Protein AF-A0A3B0SNW7-F1 (afdb_monomer_lite)

Organism: NCBI:txid652676

Secondary structure (DSSP, 8-state):
--HHHHHHH--EEESSPPTT---HHHHHHHHHHHHH-TTSPP-THHHHHHHHHHHHHHHHHHHHHTT--SHHHHHHHHTT---B--TTSS--B--SS-HHHH----EEEEEE-HHHHHHTTGGG--TTSTT---SEEEEEEEE--HHHHH----SSS---

InterPro domains:
  IPR028082 Periplasmic binding protein-like I [SSF53822] (7-92)

Radius of gyration: 18.29 Å; chains: 1; bounding box: 42×44×43 Å

Foldseek 3Di:
DCVVVLLPPNKDKDQFDFQPPDFPLNVVQLVVCCVPPVQDADDPVSLVVSLVVQLLVQLCVQLVVVVHPDPVSSVVSQQPAQWRDSRRRGPIAGNHDDCLNGDDQWIWMWRQDPVLCVVQPHRRDTSNDDSRGPSTHTPGGIDHDPVSNPDDCPDPDDDD

Sequence (160 aa):
PAAPLYDKVFFQSAYNVGWGTDTPGNDEMMAALAAAYPDRRASDAFIIGWDQAITMRKVLETAIANGDLTKAGVVAAANTIEDVDFGGAAPNQSYAGTPNDYVQRSLAIMDPDLALYTAAGGAEQTVSQEGATTGSVMLKDFFIGDAAAAYDFTAPCYEL

Structure (mmCIF, N/CA/C/O backbone):
data_AF-A0A3B0SNW7-F1
#
_entry.id   AF-A0A3B0SNW7-F1
#
loop_
_atom_site.group_PDB
_atom_site.id
_atom_site.type_symbol
_atom_site.label_atom_id
_atom_site.label_alt_id
_atom_site.label_comp_id
_atom_site.label_asym_id
_atom_site.label_entity_id
_atom_site.label_seq_id
_atom_site.pdbx_PDB_ins_code
_atom_site.Cartn_x
_atom_site.Cartn_y
_atom_site.Cartn_z
_atom_site.occupancy
_atom_site.B_iso_or_equiv
_atom_site.auth_seq_id
_atom_site.auth_comp_id
_atom_site.auth_asym_id
_atom_site.auth_atom_id
_atom_site.pdbx_PDB_model_num
ATOM 1 N N . PRO A 1 1 ? 26.453 -12.646 -8.557 1.00 76.81 1 PRO A N 1
ATOM 2 C CA . PRO A 1 1 ? 25.317 -11.692 -8.481 1.00 76.81 1 PRO A CA 1
ATOM 3 C C . PRO A 1 1 ? 23.967 -12.424 -8.586 1.00 76.81 1 PRO A C 1
ATOM 5 O O . PRO A 1 1 ? 23.817 -13.254 -9.474 1.00 76.81 1 PRO A O 1
ATOM 8 N N . ALA A 1 2 ? 23.023 -12.146 -7.678 1.00 89.75 2 ALA A N 1
ATOM 9 C CA . ALA A 1 2 ? 21.724 -12.837 -7.613 1.00 89.75 2 ALA A CA 1
ATOM 10 C C . ALA A 1 2 ? 20.636 -12.224 -8.519 1.00 89.75 2 ALA A C 1
ATOM 12 O O . ALA A 1 2 ? 19.669 -12.902 -8.843 1.00 89.75 2 ALA A O 1
ATOM 13 N N . ALA A 1 3 ? 20.805 -10.972 -8.960 1.00 90.31 3 ALA A N 1
ATOM 14 C CA . ALA A 1 3 ? 19.762 -10.234 -9.675 1.00 90.31 3 ALA A CA 1
ATOM 15 C C . ALA A 1 3 ? 19.229 -10.939 -10.946 1.00 90.31 3 ALA A C 1
ATOM 17 O O . ALA A 1 3 ? 18.015 -11.075 -11.044 1.00 90.31 3 ALA A O 1
ATOM 18 N N . PRO A 1 4 ? 20.064 -11.497 -11.856 1.00 94.06 4 PRO A N 1
ATOM 19 C CA . PRO A 1 4 ? 19.551 -12.211 -13.035 1.00 94.06 4 PRO A CA 1
ATOM 20 C C . PRO A 1 4 ? 18.813 -13.520 -12.723 1.00 94.06 4 PRO A C 1
ATOM 22 O O . PRO A 1 4 ? 18.182 -14.089 -13.608 1.00 94.06 4 PRO A O 1
ATOM 25 N N . LEU A 1 5 ? 18.971 -14.059 -11.508 1.00 94.31 5 LEU A N 1
ATOM 26 C CA . LEU A 1 5 ? 18.202 -15.216 -11.061 1.00 94.31 5 LEU A CA 1
ATOM 27 C C . LEU A 1 5 ? 16.832 -14.762 -10.555 1.00 94.31 5 LEU A C 1
ATOM 29 O O . LEU A 1 5 ? 15.835 -15.346 -10.958 1.00 94.31 5 LEU A O 1
ATOM 33 N N . TYR A 1 6 ? 16.777 -13.716 -9.725 1.00 92.25 6 TYR A N 1
ATOM 34 C CA . TYR A 1 6 ? 15.504 -13.186 -9.226 1.00 92.25 6 TYR A CA 1
ATOM 35 C C . TYR A 1 6 ? 14.571 -12.747 -10.358 1.00 92.25 6 TYR A C 1
ATOM 37 O O . TYR A 1 6 ? 13.424 -13.165 -10.349 1.00 92.25 6 TYR A O 1
ATOM 45 N N . ASP A 1 7 ? 15.103 -12.078 -11.379 1.00 93.44 7 ASP A N 1
ATOM 46 C CA . ASP A 1 7 ? 14.404 -11.713 -12.629 1.00 93.44 7 ASP A CA 1
ATOM 47 C C . ASP A 1 7 ? 13.752 -12.897 -13.376 1.00 93.44 7 ASP A C 1
ATOM 49 O O . ASP A 1 7 ? 12.916 -12.714 -14.247 1.00 93.44 7 ASP A O 1
ATOM 53 N N . LYS A 1 8 ? 14.154 -14.142 -13.086 1.00 93.88 8 LYS A N 1
ATOM 54 C CA . LYS A 1 8 ? 13.668 -15.336 -13.800 1.00 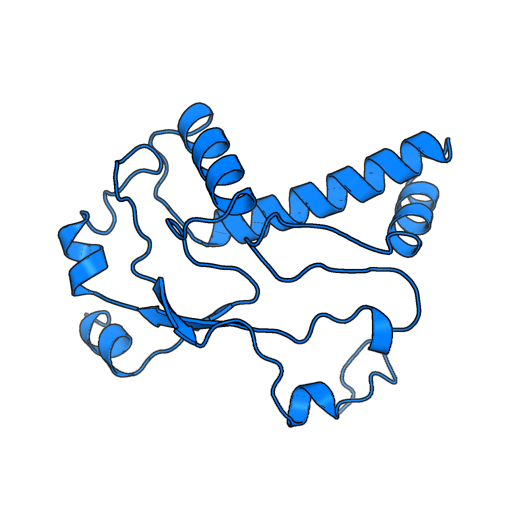93.88 8 LYS A CA 1
ATOM 55 C C . LYS A 1 8 ? 12.814 -16.273 -12.969 1.00 93.88 8 LYS A C 1
ATOM 57 O O . LYS A 1 8 ? 12.086 -17.081 -13.543 1.00 93.88 8 LYS A O 1
ATOM 62 N N . VAL A 1 9 ? 13.008 -16.296 -11.650 1.00 95.44 9 VAL A N 1
ATOM 63 C CA . VAL A 1 9 ? 12.423 -17.342 -10.792 1.00 95.44 9 VAL A CA 1
ATOM 64 C C . VAL A 1 9 ? 11.763 -16.814 -9.526 1.00 95.44 9 VAL A C 1
ATOM 66 O O . VAL A 1 9 ? 11.231 -17.617 -8.760 1.00 95.44 9 VAL A O 1
ATOM 69 N N . PHE A 1 10 ? 11.824 -15.511 -9.260 1.00 95.19 10 PHE A N 1
ATOM 70 C CA . PHE A 1 10 ? 11.239 -14.926 -8.062 1.00 95.19 10 PHE A CA 1
ATOM 71 C C . PHE A 1 10 ? 9.978 -14.144 -8.407 1.00 95.19 10 PHE A C 1
ATOM 73 O O . PHE A 1 10 ? 9.966 -13.361 -9.343 1.00 95.19 10 PHE A O 1
ATOM 80 N N . PHE A 1 11 ? 8.951 -14.321 -7.584 1.00 95.81 11 PHE A N 1
ATOM 81 C CA . PHE A 1 11 ? 7.734 -13.526 -7.623 1.00 95.81 11 PHE A CA 1
ATOM 82 C C . PHE A 1 11 ? 7.484 -12.964 -6.232 1.00 95.81 11 PHE A C 1
ATOM 84 O O . PHE A 1 11 ? 7.684 -13.657 -5.229 1.00 95.81 11 PHE A O 1
ATOM 91 N N . GLN A 1 12 ? 7.019 -11.724 -6.171 1.00 93.88 12 GLN A N 1
ATOM 92 C CA . GLN A 1 12 ? 6.650 -11.074 -4.923 1.00 93.88 12 GLN A CA 1
ATOM 93 C C . GLN A 1 12 ? 5.134 -10.977 -4.831 1.00 93.88 12 GLN A C 1
ATOM 95 O O . GLN A 1 12 ? 4.491 -10.380 -5.686 1.00 93.88 12 GLN A O 1
ATOM 100 N N . SER A 1 13 ? 4.553 -11.515 -3.764 1.00 94.94 13 SER A N 1
ATOM 101 C CA . SER A 1 13 ? 3.189 -11.155 -3.386 1.00 94.94 13 SER A CA 1
ATOM 102 C C . SER A 1 13 ? 3.194 -9.840 -2.608 1.00 94.94 13 SER A C 1
ATOM 104 O O . SER A 1 13 ? 4.020 -9.671 -1.708 1.00 94.94 13 SER A O 1
ATOM 106 N N . ALA A 1 14 ? 2.249 -8.952 -2.895 1.00 95.06 14 ALA A N 1
ATOM 107 C CA . ALA A 1 14 ? 2.045 -7.713 -2.148 1.00 95.06 14 ALA A CA 1
ATOM 108 C C . ALA A 1 14 ? 0.547 -7.439 -1.967 1.00 95.06 14 ALA A C 1
ATOM 110 O O . ALA A 1 14 ? -0.264 -7.849 -2.795 1.00 95.06 14 ALA A O 1
ATOM 111 N N . TYR A 1 15 ? 0.175 -6.750 -0.887 1.00 94.81 15 TYR A N 1
ATOM 112 C CA . TYR A 1 15 ? -1.196 -6.252 -0.710 1.00 94.81 15 TYR A CA 1
ATOM 113 C C . TYR A 1 15 ? -1.378 -4.846 -1.306 1.00 94.81 15 TYR A C 1
ATOM 115 O O . TYR A 1 15 ? -2.486 -4.327 -1.309 1.00 94.81 15 TYR A O 1
ATOM 123 N N . ASN A 1 16 ? -0.302 -4.251 -1.824 1.00 95.75 16 ASN A N 1
ATOM 124 C CA . ASN A 1 16 ? -0.257 -2.929 -2.432 1.00 95.75 16 ASN A CA 1
ATOM 125 C C . ASN A 1 16 ? 0.289 -3.000 -3.868 1.00 95.75 16 ASN A C 1
ATOM 127 O O . ASN A 1 16 ? 0.952 -3.969 -4.248 1.00 95.75 16 ASN A O 1
ATOM 131 N N . VAL A 1 17 ? 0.029 -1.957 -4.654 1.00 95.81 17 VAL A N 1
ATOM 132 C CA . VAL A 1 17 ? 0.609 -1.760 -5.990 1.00 95.81 17 VAL A CA 1
ATOM 133 C C . VAL A 1 17 ? 2.103 -1.419 -5.906 1.00 95.81 17 VAL A C 1
ATOM 135 O O . VAL A 1 17 ? 2.619 -1.100 -4.835 1.00 95.81 17 VAL A O 1
ATOM 138 N N . GLY A 1 18 ? 2.816 -1.483 -7.032 1.00 94.06 18 GLY A N 1
ATOM 139 C CA . GLY A 1 18 ? 4.234 -1.109 -7.102 1.00 94.06 18 GLY A CA 1
ATOM 140 C C . GLY A 1 18 ? 4.443 0.399 -7.261 1.00 94.06 18 GLY A C 1
ATOM 141 O O . GLY A 1 18 ? 3.563 1.114 -7.754 1.00 94.06 18 GLY A O 1
ATOM 142 N N . TRP A 1 19 ? 5.627 0.890 -6.895 1.00 95.00 19 TRP A N 1
ATOM 143 C CA . TRP A 1 19 ? 6.025 2.278 -7.138 1.00 95.00 19 TRP A CA 1
ATOM 144 C C . TRP A 1 19 ? 5.875 2.656 -8.621 1.00 95.00 19 TRP A C 1
ATOM 146 O O . TRP A 1 19 ? 6.312 1.913 -9.501 1.00 95.00 19 TRP A O 1
ATOM 156 N N . GLY A 1 20 ? 5.277 3.818 -8.899 1.00 92.25 20 GLY A N 1
ATOM 157 C CA . GLY A 1 20 ? 5.012 4.288 -10.264 1.00 92.25 20 GLY A CA 1
ATOM 158 C C . GLY A 1 20 ? 3.744 3.718 -10.911 1.00 92.25 20 GLY A C 1
ATOM 159 O O . GLY A 1 20 ? 3.447 4.062 -12.052 1.00 92.25 20 GLY A O 1
ATOM 160 N N . THR A 1 21 ? 2.980 2.872 -10.210 1.00 94.06 21 THR A N 1
ATOM 161 C CA . THR A 1 21 ? 1.635 2.477 -10.660 1.00 94.06 21 THR A CA 1
ATOM 162 C C . THR A 1 21 ? 0.683 3.667 -10.541 1.00 94.06 21 THR A C 1
ATOM 164 O O . THR A 1 21 ? 0.535 4.207 -9.444 1.00 94.06 21 THR A O 1
ATOM 167 N N . ASP A 1 22 ? 0.029 4.031 -11.645 1.00 94.12 22 ASP A N 1
ATOM 168 C CA . ASP A 1 22 ? -0.929 5.142 -11.734 1.00 94.12 22 ASP A CA 1
ATOM 169 C C . ASP A 1 22 ? -2.214 4.817 -10.959 1.00 94.12 22 ASP A C 1
ATOM 171 O O . ASP A 1 22 ? -3.081 4.068 -11.418 1.00 94.12 22 ASP A O 1
ATOM 175 N N . THR A 1 23 ? -2.291 5.340 -9.737 1.00 96.88 23 THR A N 1
ATOM 176 C CA . THR A 1 23 ? -3.483 5.301 -8.887 1.00 96.88 23 THR A CA 1
ATOM 177 C C . THR A 1 23 ? -3.517 6.583 -8.055 1.00 96.88 23 THR A C 1
ATOM 179 O O . THR A 1 23 ? -2.456 7.029 -7.608 1.00 96.88 23 THR A O 1
ATOM 182 N N . PRO A 1 24 ? -4.702 7.147 -7.757 1.00 98.19 24 PRO A N 1
ATOM 183 C CA . PRO A 1 24 ? -4.800 8.364 -6.954 1.00 98.19 24 PRO A CA 1
ATOM 184 C C . PRO A 1 24 ? -4.023 8.315 -5.629 1.00 98.19 24 PRO A C 1
ATOM 186 O O . PRO A 1 24 ? -3.357 9.285 -5.273 1.00 98.19 24 PRO A O 1
ATOM 189 N N . GLY A 1 25 ? -4.078 7.188 -4.909 1.00 97.31 25 GLY A N 1
ATOM 190 C CA . GLY A 1 25 ? -3.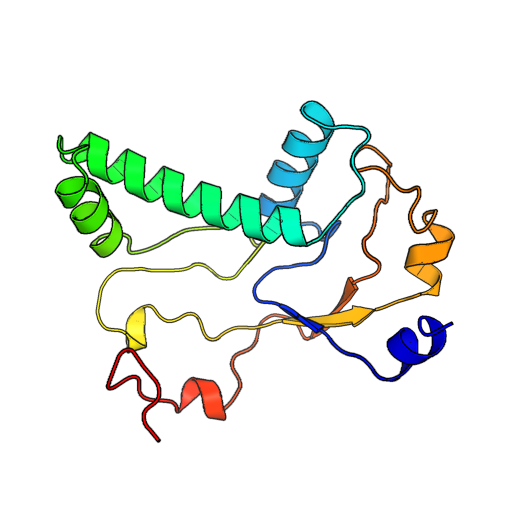387 7.043 -3.625 1.00 97.31 25 GLY A CA 1
ATOM 191 C C . GLY A 1 25 ? -1.865 6.962 -3.755 1.00 97.31 25 GLY A C 1
ATOM 192 O O . GLY A 1 25 ? -1.142 7.592 -2.979 1.00 97.31 25 GLY A O 1
ATOM 193 N N . ASN A 1 26 ? -1.366 6.230 -4.755 1.00 96.44 26 ASN A N 1
ATOM 194 C CA . ASN A 1 26 ? 0.072 6.116 -5.000 1.00 96.44 26 ASN A CA 1
ATOM 195 C C . ASN A 1 26 ? 0.650 7.449 -5.499 1.00 96.44 26 ASN A C 1
ATOM 197 O O . ASN A 1 26 ? 1.730 7.848 -5.070 1.00 96.44 26 ASN A O 1
ATOM 201 N N . ASP A 1 27 ? -0.088 8.177 -6.337 1.00 97.00 27 ASP A N 1
ATOM 202 C CA . ASP A 1 27 ? 0.315 9.491 -6.840 1.00 97.00 27 ASP A CA 1
ATOM 203 C C . ASP A 1 27 ? 0.384 10.537 -5.723 1.00 97.00 27 ASP A C 1
ATOM 205 O O . ASP A 1 27 ? 1.358 11.292 -5.642 1.00 97.00 27 ASP A O 1
ATOM 209 N N . GLU A 1 28 ? -0.606 10.555 -4.821 1.00 97.88 28 GLU A N 1
ATOM 210 C CA . GLU A 1 28 ? -0.591 11.421 -3.636 1.00 97.88 28 GLU A CA 1
ATOM 211 C C . GLU A 1 28 ? 0.646 11.141 -2.770 1.00 97.88 28 GLU A C 1
ATOM 213 O O . GLU A 1 28 ? 1.377 12.069 -2.401 1.00 97.88 28 GLU A O 1
ATOM 218 N N . MET A 1 29 ? 0.922 9.863 -2.493 1.00 97.56 29 MET A N 1
ATOM 219 C CA . MET A 1 29 ? 2.100 9.446 -1.735 1.00 97.56 29 MET A CA 1
ATOM 220 C C . MET A 1 29 ? 3.401 9.870 -2.431 1.00 97.56 29 MET A C 1
ATOM 222 O O . MET A 1 29 ? 4.273 10.469 -1.793 1.00 97.56 29 MET A O 1
ATOM 226 N N . MET A 1 30 ? 3.565 9.564 -3.722 1.00 97.06 30 MET A N 1
ATOM 227 C CA . MET A 1 30 ? 4.786 9.884 -4.469 1.00 97.06 30 MET A CA 1
ATOM 228 C C . MET A 1 30 ? 5.031 11.395 -4.501 1.00 97.06 30 MET A C 1
ATOM 230 O O . MET A 1 30 ? 6.159 11.833 -4.265 1.00 97.06 30 MET A O 1
ATOM 234 N N . ALA A 1 31 ? 3.983 12.202 -4.697 1.00 97.12 31 ALA A N 1
ATOM 235 C CA . ALA A 1 31 ? 4.079 13.658 -4.648 1.00 97.12 31 ALA A CA 1
ATOM 236 C C . ALA A 1 31 ? 4.512 14.163 -3.260 1.00 97.12 31 ALA A C 1
ATOM 238 O O . ALA A 1 31 ? 5.405 15.011 -3.155 1.00 97.12 31 ALA A O 1
ATOM 239 N N . ALA A 1 32 ? 3.934 13.617 -2.184 1.00 97.56 32 ALA A N 1
ATOM 240 C CA . ALA A 1 32 ? 4.309 13.971 -0.817 1.00 97.56 32 ALA A CA 1
ATOM 241 C C . ALA A 1 32 ? 5.770 13.602 -0.499 1.00 97.56 32 ALA A C 1
ATOM 243 O O . ALA A 1 32 ? 6.499 14.394 0.106 1.00 97.56 32 ALA A O 1
ATOM 244 N N . LEU A 1 33 ? 6.229 12.428 -0.942 1.00 97.31 33 LEU A N 1
ATOM 245 C CA . LEU A 1 33 ? 7.606 11.970 -0.747 1.00 97.31 33 LEU A CA 1
ATOM 246 C C . LEU A 1 33 ? 8.611 12.768 -1.573 1.00 97.31 33 LEU A C 1
ATOM 248 O O . LEU A 1 33 ? 9.673 13.104 -1.053 1.00 97.31 33 LEU A O 1
ATOM 252 N N . ALA A 1 34 ? 8.283 13.118 -2.817 1.00 96.88 34 ALA A N 1
ATOM 253 C CA . AL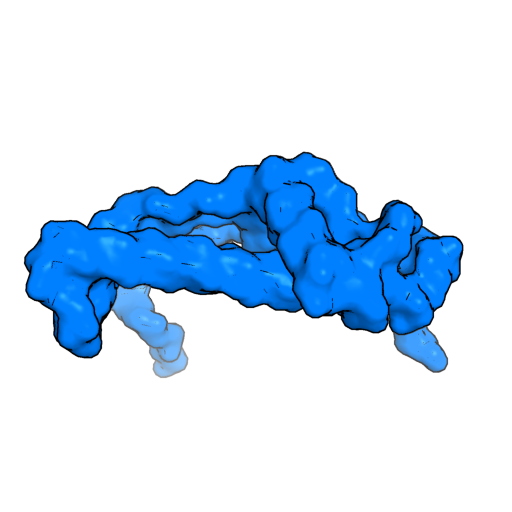A A 1 34 ? 9.127 13.975 -3.641 1.00 96.88 34 ALA A CA 1
ATOM 254 C C . ALA A 1 34 ? 9.294 15.369 -3.015 1.00 96.88 34 ALA A C 1
ATOM 256 O O . ALA A 1 34 ? 10.393 15.920 -3.029 1.00 96.88 34 ALA A O 1
ATOM 257 N N . ALA A 1 35 ? 8.237 15.916 -2.405 1.00 97.88 35 ALA A N 1
ATOM 258 C CA . ALA A 1 35 ? 8.301 17.200 -1.712 1.00 97.88 35 ALA A CA 1
ATOM 259 C C . ALA A 1 35 ? 9.110 17.139 -0.403 1.00 97.88 35 ALA A C 1
ATOM 261 O O . ALA A 1 35 ? 9.873 18.057 -0.104 1.00 97.88 35 ALA A O 1
ATOM 262 N N . ALA A 1 36 ? 8.945 16.077 0.391 1.00 97.50 36 ALA A N 1
ATOM 263 C CA . ALA A 1 36 ? 9.573 15.966 1.709 1.00 97.50 36 ALA A CA 1
ATOM 264 C C . ALA A 1 36 ? 11.008 15.414 1.663 1.00 97.50 36 ALA A C 1
ATOM 266 O O . ALA A 1 36 ? 11.851 15.799 2.475 1.00 97.50 36 ALA A O 1
ATOM 267 N N . TYR A 1 37 ? 11.282 14.491 0.741 1.00 96.44 37 TYR A N 1
ATOM 268 C CA . TYR A 1 37 ? 12.493 13.675 0.722 1.00 96.44 37 TYR A CA 1
ATOM 269 C C . TYR A 1 37 ? 13.007 13.386 -0.703 1.00 96.44 37 TYR A C 1
ATOM 271 O O . TYR A 1 37 ? 13.255 12.220 -1.020 1.00 96.44 37 TYR A O 1
ATOM 279 N N . PRO A 1 38 ? 13.232 14.411 -1.548 1.00 96.75 38 PRO A N 1
ATOM 280 C CA . PRO A 1 38 ? 13.450 14.264 -2.993 1.00 96.75 38 PRO A CA 1
ATOM 281 C C . PRO A 1 38 ? 14.596 13.320 -3.381 1.00 96.75 38 PRO A C 1
ATOM 283 O O . PRO A 1 38 ? 14.513 12.664 -4.417 1.00 96.75 38 PRO A O 1
ATOM 286 N N . ASP A 1 39 ? 15.638 13.234 -2.551 1.00 96.69 39 ASP A N 1
ATOM 287 C CA . ASP A 1 39 ? 16.863 12.473 -2.830 1.00 96.69 39 ASP A CA 1
ATOM 288 C C . ASP A 1 39 ? 16.837 11.042 -2.266 1.00 96.69 39 ASP A C 1
ATOM 290 O O . ASP A 1 39 ? 17.818 10.303 -2.364 1.00 96.69 39 ASP A O 1
ATOM 294 N N . ARG A 1 40 ? 15.742 10.626 -1.614 1.00 96.00 40 ARG A N 1
ATOM 295 C CA . ARG A 1 40 ? 15.615 9.247 -1.123 1.00 96.00 40 ARG A CA 1
ATOM 296 C C . ARG A 1 40 ? 15.457 8.292 -2.290 1.00 96.00 40 ARG A C 1
ATOM 298 O O . ARG A 1 40 ? 14.833 8.623 -3.286 1.00 96.00 40 ARG A O 1
ATOM 305 N N . ARG A 1 41 ? 15.952 7.070 -2.120 1.00 95.75 41 ARG A N 1
ATOM 306 C CA . ARG A 1 41 ? 15.717 5.988 -3.073 1.00 95.75 41 ARG A CA 1
ATOM 307 C C . ARG A 1 41 ? 14.250 5.561 -3.057 1.00 95.75 41 ARG A C 1
ATOM 309 O O . ARG A 1 41 ? 13.710 5.335 -1.977 1.00 95.75 41 ARG A O 1
ATOM 316 N N . ALA A 1 42 ? 13.649 5.395 -4.234 1.00 94.19 42 ALA A N 1
ATOM 317 C CA . ALA A 1 42 ? 12.300 4.847 -4.376 1.00 94.19 42 ALA A CA 1
ATOM 318 C C . ALA A 1 42 ? 12.188 3.437 -3.765 1.00 94.19 42 ALA A C 1
ATOM 320 O O . ALA A 1 42 ? 13.120 2.627 -3.839 1.00 94.19 42 ALA A O 1
ATOM 321 N N . SER A 1 43 ? 11.052 3.144 -3.131 1.00 94.06 43 SER A N 1
ATOM 322 C CA . SER A 1 43 ? 10.809 1.863 -2.465 1.00 94.06 43 SER A CA 1
ATOM 323 C C . SER A 1 43 ? 9.318 1.596 -2.297 1.00 94.06 43 SER A C 1
ATOM 325 O O . SER A 1 43 ? 8.596 2.457 -1.801 1.00 94.06 43 SER A O 1
ATOM 327 N N . ASP A 1 44 ? 8.887 0.367 -2.588 1.00 94.69 44 ASP A N 1
ATOM 328 C CA . ASP A 1 44 ? 7.508 -0.080 -2.346 1.00 94.69 44 ASP A CA 1
ATOM 329 C C . ASP A 1 44 ? 7.162 -0.072 -0.840 1.00 94.69 44 ASP A C 1
ATOM 331 O O . ASP A 1 44 ? 5.997 -0.009 -0.461 1.00 94.69 44 ASP A O 1
ATOM 335 N N . ALA A 1 45 ? 8.164 -0.063 0.051 1.00 94.88 45 ALA A N 1
ATOM 336 C CA . ALA A 1 45 ? 7.947 0.046 1.495 1.00 94.88 45 ALA A CA 1
ATOM 337 C C . ALA A 1 45 ? 7.364 1.406 1.918 1.00 94.88 45 ALA A C 1
ATOM 339 O O . ALA A 1 45 ? 6.742 1.500 2.978 1.00 94.88 45 ALA A O 1
ATOM 340 N N . PHE A 1 46 ? 7.544 2.455 1.109 1.00 96.44 46 PHE A N 1
ATOM 341 C CA . PHE A 1 46 ? 6.880 3.729 1.366 1.00 96.44 46 PHE A CA 1
ATOM 342 C C . PHE A 1 46 ? 5.367 3.638 1.185 1.00 96.44 46 PHE A C 1
ATOM 344 O O . PHE A 1 46 ? 4.650 4.266 1.956 1.00 96.44 46 PHE A O 1
ATOM 351 N N . ILE A 1 47 ? 4.899 2.811 0.246 1.00 96.12 47 ILE A N 1
ATOM 352 C CA . ILE A 1 47 ? 3.471 2.587 -0.013 1.00 96.12 47 ILE A CA 1
ATOM 353 C C . ILE A 1 47 ? 2.841 1.935 1.220 1.00 96.12 47 ILE A C 1
ATOM 355 O O . ILE A 1 47 ? 1.897 2.465 1.793 1.00 96.12 47 ILE A O 1
ATOM 359 N N . ILE A 1 48 ? 3.481 0.880 1.738 1.00 95.69 48 ILE A N 1
ATOM 360 C CA . ILE A 1 48 ? 3.077 0.210 2.984 1.00 95.69 48 ILE A CA 1
ATOM 361 C C . ILE A 1 48 ? 2.988 1.206 4.151 1.00 95.69 48 ILE A C 1
ATOM 363 O O . ILE A 1 48 ? 2.004 1.225 4.890 1.00 95.69 48 ILE A O 1
ATOM 367 N N . GLY A 1 49 ? 4.021 2.036 4.334 1.00 97.25 49 GLY A N 1
ATOM 368 C CA . GLY A 1 49 ? 4.047 3.030 5.408 1.00 97.25 49 GLY A CA 1
ATOM 369 C C . GLY A 1 49 ? 2.981 4.118 5.250 1.00 97.25 49 GLY A C 1
ATOM 370 O O . GLY A 1 49 ? 2.415 4.569 6.247 1.00 97.25 49 GLY A O 1
ATOM 371 N N . TRP A 1 50 ? 2.689 4.524 4.015 1.00 97.88 50 TRP A N 1
ATOM 372 C CA . TRP A 1 50 ? 1.658 5.507 3.697 1.00 97.88 50 TRP A CA 1
ATOM 373 C C . TRP A 1 50 ? 0.254 4.967 3.967 1.00 97.88 50 TRP A C 1
ATOM 375 O O . TRP A 1 50 ? -0.514 5.618 4.672 1.00 97.88 50 TRP A O 1
ATOM 385 N N . ASP A 1 51 ? -0.043 3.743 3.528 1.00 97.31 51 ASP A N 1
ATOM 386 C CA . ASP A 1 51 ? -1.315 3.068 3.802 1.00 97.31 51 ASP A CA 1
ATOM 387 C C . ASP A 1 51 ? -1.551 2.934 5.314 1.00 97.31 51 ASP A C 1
ATOM 389 O O . ASP A 1 51 ? -2.615 3.274 5.833 1.00 97.31 51 ASP A O 1
ATOM 393 N N . GLN A 1 52 ? -0.521 2.533 6.069 1.00 97.00 52 GLN A N 1
ATOM 394 C CA . GLN A 1 52 ? -0.590 2.471 7.533 1.00 97.00 52 GLN A CA 1
ATOM 395 C C . GLN A 1 52 ? -0.852 3.847 8.165 1.00 97.00 52 GLN A C 1
ATOM 397 O O . GLN A 1 52 ? -1.593 3.947 9.150 1.00 97.00 52 GLN A O 1
ATOM 402 N N . ALA A 1 53 ? -0.275 4.914 7.607 1.00 98.06 53 ALA A N 1
ATOM 403 C CA . ALA A 1 53 ? -0.514 6.278 8.066 1.00 98.06 53 ALA A CA 1
ATOM 404 C C . ALA A 1 53 ? -1.940 6.757 7.747 1.00 98.06 53 ALA A C 1
ATOM 406 O O . ALA A 1 53 ? -2.552 7.401 8.600 1.00 98.06 53 ALA A O 1
ATOM 407 N N . ILE A 1 54 ? -2.498 6.405 6.581 1.00 98.12 54 ILE A N 1
ATOM 408 C CA . ILE A 1 54 ? -3.902 6.672 6.223 1.00 98.12 54 ILE A CA 1
ATOM 409 C C . ILE A 1 54 ? -4.837 5.991 7.226 1.00 98.12 54 ILE A C 1
ATOM 411 O O . ILE A 1 54 ? -5.711 6.654 7.795 1.00 98.12 54 ILE A O 1
ATOM 415 N N . THR A 1 55 ? -4.619 4.702 7.504 1.00 97.81 55 THR A N 1
ATOM 416 C CA . THR A 1 55 ? -5.400 3.958 8.501 1.00 97.81 55 THR A CA 1
ATOM 417 C C . THR A 1 55 ? -5.322 4.633 9.867 1.00 97.81 55 THR A C 1
ATOM 419 O O . THR A 1 55 ? -6.348 4.928 10.479 1.00 97.81 55 THR A O 1
ATOM 422 N N . MET A 1 56 ? -4.114 4.939 10.352 1.00 98.19 56 MET A N 1
ATOM 423 C CA . MET A 1 56 ? -3.950 5.556 11.669 1.00 98.19 56 MET A CA 1
ATOM 424 C C . MET A 1 56 ? -4.572 6.957 11.737 1.00 98.19 56 MET A C 1
ATOM 426 O O . MET A 1 56 ? -5.177 7.304 12.751 1.00 98.19 56 MET A O 1
ATOM 430 N N . ARG A 1 57 ? -4.490 7.750 10.659 1.00 98.00 57 ARG A N 1
ATOM 431 C CA . ARG A 1 57 ? -5.174 9.047 10.559 1.00 98.00 57 ARG A CA 1
ATOM 432 C C . ARG A 1 57 ? -6.678 8.876 10.764 1.00 98.00 57 ARG A C 1
ATOM 434 O O . ARG A 1 57 ? -7.235 9.547 11.627 1.00 98.00 57 ARG A O 1
ATOM 441 N N . LYS A 1 58 ? -7.306 7.928 10.062 1.00 98.38 58 LYS A N 1
ATOM 442 C CA . LYS A 1 58 ? -8.741 7.628 10.192 1.00 98.38 58 LYS A CA 1
ATOM 443 C C . LYS A 1 58 ? -9.122 7.229 11.623 1.00 98.38 58 LYS A C 1
ATOM 445 O O . LYS A 1 58 ? -10.125 7.708 12.158 1.00 98.38 58 LYS A O 1
ATOM 450 N N . VAL A 1 59 ? -8.309 6.386 12.265 1.00 98.50 59 VAL A N 1
ATOM 451 C CA . VAL A 1 59 ? -8.511 5.975 13.666 1.00 98.50 59 VAL A CA 1
ATOM 452 C C . VAL A 1 59 ? -8.451 7.181 14.605 1.00 98.50 59 VAL A C 1
ATOM 454 O O . VAL A 1 59 ? -9.330 7.349 15.450 1.00 98.50 59 VAL A O 1
ATOM 457 N N . LEU A 1 60 ? -7.442 8.040 14.456 1.00 98.62 60 LEU A N 1
ATOM 458 C CA . LEU A 1 60 ? -7.261 9.216 15.308 1.00 98.62 60 LEU A CA 1
ATOM 459 C C . LEU A 1 60 ? -8.356 10.265 15.088 1.00 98.62 60 LEU A C 1
ATOM 461 O O . LEU A 1 60 ? -8.857 10.822 16.061 1.00 98.62 60 LEU A O 1
ATOM 465 N N . GLU A 1 61 ? -8.774 10.502 13.844 1.00 98.44 61 GLU A N 1
ATOM 466 C CA . GLU A 1 61 ? -9.914 11.368 13.516 1.00 98.44 61 GLU A CA 1
ATOM 467 C C . GLU A 1 61 ? -11.203 10.864 14.174 1.00 98.44 61 GLU A C 1
ATOM 469 O O . GLU A 1 61 ? -11.953 11.645 14.760 1.00 98.44 61 GLU A O 1
ATOM 474 N N . THR A 1 62 ? -11.421 9.548 14.158 1.00 98.44 62 THR A N 1
ATOM 475 C CA . THR A 1 62 ? -12.575 8.912 14.807 1.00 98.44 62 THR A CA 1
ATOM 476 C C . THR A 1 62 ? -12.502 9.040 16.331 1.00 98.44 62 THR A C 1
ATOM 478 O O . THR A 1 62 ? -13.486 9.404 16.970 1.00 98.44 62 THR A O 1
ATOM 481 N N . ALA A 1 63 ? -11.331 8.825 16.935 1.00 98.56 63 ALA A N 1
ATOM 482 C CA . ALA A 1 63 ? -11.121 9.011 18.372 1.00 98.56 63 ALA A CA 1
ATOM 483 C C . ALA A 1 63 ? -11.357 10.470 18.813 1.00 98.56 63 ALA A C 1
ATOM 485 O O . ALA A 1 63 ? -11.979 10.717 19.849 1.00 98.56 63 ALA A O 1
ATOM 486 N N . ILE A 1 64 ? -10.918 11.440 18.000 1.00 98.56 64 ILE A N 1
ATOM 487 C CA . ILE A 1 64 ? -11.185 12.871 18.204 1.00 98.56 64 ILE A CA 1
ATOM 488 C C . ILE A 1 64 ? -12.687 13.154 18.133 1.00 98.56 64 ILE A C 1
ATOM 490 O O . ILE A 1 64 ? -13.212 13.829 19.018 1.00 98.56 64 ILE A O 1
ATOM 494 N N . ALA A 1 65 ? -13.384 12.626 17.123 1.00 98.38 65 ALA A N 1
ATOM 495 C CA . ALA A 1 65 ? -14.829 12.797 16.970 1.00 98.38 65 ALA A CA 1
ATOM 496 C C . ALA A 1 65 ? -15.619 12.185 18.141 1.00 98.38 65 ALA A C 1
ATOM 498 O O . ALA A 1 65 ? -16.606 12.765 18.591 1.00 98.38 65 ALA A O 1
ATOM 499 N N . ASN A 1 66 ? -15.140 11.063 18.683 1.00 98.06 66 ASN A N 1
ATOM 500 C CA . ASN A 1 66 ? -15.694 10.418 19.875 1.00 98.06 66 ASN A CA 1
ATOM 501 C C . ASN A 1 66 ? -15.358 11.160 21.182 1.00 98.06 66 ASN A C 1
ATOM 503 O O . ASN A 1 66 ? -15.916 10.839 22.230 1.00 98.06 66 ASN A O 1
ATOM 507 N N . GLY A 1 67 ? -14.450 12.141 21.144 1.00 98.56 67 GLY A N 1
ATOM 508 C CA . GLY A 1 67 ? -14.010 12.891 22.319 1.00 98.56 67 GLY A CA 1
ATOM 509 C C . GLY A 1 67 ? -13.084 12.113 23.261 1.00 98.56 67 GLY A C 1
ATOM 510 O O . GLY A 1 67 ? -12.930 12.518 24.413 1.00 98.56 67 GLY A O 1
ATOM 511 N N . ASP A 1 68 ? -12.459 11.024 22.801 1.00 98.44 68 ASP A N 1
ATOM 512 C CA . ASP A 1 68 ? -11.589 10.171 23.619 1.00 98.44 68 ASP A CA 1
ATOM 513 C C . ASP A 1 68 ? -10.286 9.810 22.885 1.00 98.44 68 ASP A C 1
ATOM 515 O O . ASP A 1 68 ? -10.167 8.785 22.218 1.00 98.44 68 ASP A O 1
ATOM 519 N N . LEU A 1 69 ? -9.270 10.660 23.053 1.00 97.94 69 LEU A N 1
ATOM 520 C CA . LEU A 1 69 ? -7.901 10.436 22.568 1.00 97.94 69 LEU A CA 1
ATOM 521 C C . LEU A 1 69 ? -7.025 9.643 23.559 1.00 97.94 69 LEU A C 1
ATOM 523 O O . LEU A 1 69 ? -5.797 9.621 23.436 1.00 97.94 69 LEU A O 1
ATOM 527 N N . THR A 1 70 ? -7.613 9.001 24.574 1.00 98.62 70 THR A N 1
ATOM 528 C CA . THR A 1 70 ? -6.849 8.080 25.422 1.00 98.62 70 THR A CA 1
ATOM 529 C C . THR A 1 70 ? -6.468 6.824 24.636 1.00 98.62 70 THR A C 1
ATOM 531 O O . THR A 1 70 ? -7.039 6.514 23.594 1.00 98.62 70 THR A O 1
ATOM 534 N N . LYS A 1 71 ? -5.519 6.032 25.152 1.00 98.25 71 LYS A N 1
ATOM 535 C CA . LYS A 1 71 ? -5.160 4.743 24.532 1.00 98.25 71 LYS A CA 1
ATOM 536 C C . LYS A 1 71 ? -6.374 3.821 24.362 1.00 98.25 71 LYS A C 1
ATOM 538 O O . LYS A 1 71 ? -6.468 3.131 23.356 1.00 98.25 71 LYS A O 1
ATOM 543 N N . ALA A 1 72 ? -7.283 3.813 25.340 1.00 98.50 72 ALA A N 1
ATOM 544 C CA . ALA A 1 72 ? -8.504 3.017 25.276 1.00 98.50 72 ALA A CA 1
ATOM 545 C C . ALA A 1 72 ? -9.468 3.562 24.213 1.00 98.50 72 ALA A C 1
ATOM 547 O O . ALA A 1 72 ? -9.987 2.778 23.424 1.00 98.50 72 ALA A O 1
ATOM 548 N N . GLY A 1 73 ? -9.632 4.886 24.141 1.00 98.56 73 GLY A N 1
ATOM 549 C CA . GLY A 1 73 ? -10.449 5.546 23.124 1.00 98.56 73 GLY A CA 1
ATOM 550 C C . GLY A 1 73 ? -9.960 5.309 21.697 1.00 98.56 73 GLY A C 1
ATOM 551 O O . GLY A 1 73 ? -10.756 4.987 20.822 1.00 98.56 73 GLY A O 1
ATOM 552 N N . VAL A 1 74 ? -8.643 5.351 21.470 1.00 98.50 74 VAL A N 1
ATOM 553 C CA . VAL A 1 74 ? -8.031 5.030 20.168 1.00 98.50 74 VAL A CA 1
ATOM 554 C C . VAL A 1 74 ? -8.291 3.575 19.767 1.00 98.50 74 VAL A C 1
ATOM 556 O O . VAL A 1 74 ? -8.654 3.314 18.624 1.00 98.50 74 VAL A O 1
ATOM 559 N N . VAL A 1 75 ? -8.162 2.621 20.697 1.00 97.50 75 VAL A N 1
ATOM 560 C CA . VAL A 1 75 ? -8.487 1.207 20.427 1.00 97.50 75 VAL A CA 1
ATOM 561 C C . VAL A 1 75 ? -9.980 1.030 20.145 1.00 97.50 75 VAL A C 1
ATOM 563 O O . VAL A 1 75 ? -10.347 0.313 19.218 1.00 97.50 75 VAL A O 1
ATOM 566 N N . ALA A 1 76 ? -10.845 1.696 20.911 1.00 97.56 76 ALA A N 1
ATOM 567 C CA . ALA A 1 76 ? -12.283 1.660 20.678 1.00 97.56 76 ALA A CA 1
ATOM 568 C C . ALA A 1 76 ? -12.640 2.221 19.292 1.00 97.56 76 ALA A C 1
ATOM 570 O O . ALA A 1 76 ? -13.397 1.588 18.567 1.00 97.56 76 ALA A O 1
ATOM 571 N N . ALA A 1 77 ? -12.042 3.348 18.897 1.00 98.25 77 ALA A N 1
ATOM 572 C CA . ALA A 1 77 ? -12.222 3.951 17.580 1.00 98.25 77 ALA A CA 1
ATOM 573 C C . ALA A 1 77 ? -11.724 3.041 16.446 1.00 98.25 77 ALA A C 1
ATOM 575 O O . ALA A 1 77 ? -12.410 2.897 15.435 1.00 98.25 77 ALA A O 1
ATOM 576 N N . ALA A 1 78 ? -10.578 2.374 16.622 1.00 96.94 78 ALA A N 1
ATOM 577 C CA . ALA A 1 78 ? -10.044 1.442 15.629 1.00 96.94 78 ALA A CA 1
ATOM 578 C C . ALA A 1 78 ? -11.032 0.312 15.302 1.00 96.94 78 ALA A C 1
ATOM 580 O O . ALA A 1 78 ? -11.265 0.025 14.134 1.00 96.94 78 ALA A O 1
ATOM 581 N N . ASN A 1 79 ? -11.694 -0.246 16.319 1.00 95.56 79 ASN A N 1
ATOM 582 C CA . ASN A 1 79 ? -12.677 -1.324 16.152 1.00 95.56 79 ASN A CA 1
ATOM 583 C C . ASN A 1 79 ? -14.009 -0.875 15.515 1.00 95.56 79 ASN A C 1
ATOM 585 O O . ASN A 1 79 ? -14.922 -1.685 15.369 1.00 95.56 79 ASN A O 1
ATOM 589 N N . THR A 1 80 ? -14.150 0.411 15.175 1.00 96.25 80 THR A N 1
ATOM 590 C CA . THR A 1 80 ? -15.334 0.963 14.488 1.00 96.25 80 THR A CA 1
ATOM 591 C C . THR A 1 80 ? -15.071 1.355 13.038 1.00 96.25 80 THR A C 1
ATOM 593 O O . THR A 1 80 ? -15.981 1.823 12.360 1.00 96.25 80 THR A O 1
ATOM 596 N N . ILE A 1 81 ? -13.838 1.199 12.548 1.00 97.38 81 ILE A N 1
ATOM 597 C CA . ILE A 1 81 ? -13.498 1.586 11.180 1.00 97.38 81 ILE A CA 1
ATOM 598 C C . ILE A 1 81 ? -14.051 0.546 10.209 1.00 97.38 81 ILE A C 1
ATOM 600 O O . ILE A 1 81 ? -13.541 -0.565 10.130 1.00 97.38 81 ILE A O 1
ATOM 604 N N . GLU A 1 82 ? -15.087 0.914 9.461 1.00 95.62 82 GLU A N 1
ATOM 605 C CA . GLU A 1 82 ? -15.716 0.019 8.484 1.00 95.62 82 GLU A CA 1
ATOM 606 C C . GLU A 1 82 ? -15.011 0.027 7.124 1.00 95.62 82 GLU A C 1
ATOM 608 O O . GLU A 1 82 ? -15.032 -0.989 6.435 1.00 95.62 82 GLU A O 1
ATOM 613 N N . ASP A 1 83 ? -14.372 1.142 6.761 1.00 95.75 83 ASP A N 1
ATOM 614 C CA . ASP A 1 83 ? -13.698 1.324 5.476 1.00 95.75 83 ASP A CA 1
ATOM 615 C C . ASP A 1 83 ? -12.507 2.288 5.596 1.00 95.75 83 ASP A C 1
ATOM 617 O O . ASP A 1 83 ? -12.589 3.374 6.194 1.00 95.75 83 ASP A O 1
ATOM 621 N N . VAL A 1 84 ? -11.397 1.866 4.999 1.00 97.62 84 VAL A N 1
ATOM 622 C CA . VAL A 1 84 ? -10.209 2.658 4.708 1.00 97.62 84 VAL A CA 1
ATOM 623 C C . VAL A 1 84 ? -9.942 2.541 3.213 1.00 97.62 84 VAL A C 1
ATOM 625 O O . VAL A 1 84 ? -9.568 1.473 2.729 1.00 97.62 84 VAL A O 1
ATOM 628 N N . ASP A 1 85 ? -10.139 3.649 2.506 1.00 97.19 85 ASP A N 1
ATOM 629 C CA . ASP A 1 85 ? -9.848 3.793 1.083 1.00 97.19 85 ASP A CA 1
ATOM 630 C C . ASP A 1 85 ? -8.391 4.235 0.881 1.00 97.19 85 ASP A C 1
ATOM 632 O O . ASP A 1 85 ? -7.951 5.248 1.435 1.00 97.19 85 ASP A O 1
ATOM 636 N N . PHE A 1 86 ? -7.652 3.469 0.077 1.00 98.00 86 PHE A N 1
ATOM 637 C CA . PHE A 1 86 ? -6.256 3.738 -0.282 1.00 98.00 86 PHE A CA 1
ATOM 638 C C . PHE A 1 86 ? -6.113 4.335 -1.688 1.00 98.00 86 PHE A C 1
ATOM 640 O O . PHE A 1 86 ? -5.021 4.345 -2.249 1.00 98.00 86 PHE A O 1
ATOM 647 N N . GLY A 1 87 ? -7.206 4.787 -2.309 1.00 97.44 87 GLY A N 1
ATOM 648 C CA . GLY A 1 87 ? -7.189 5.404 -3.633 1.00 97.44 87 GLY A CA 1
ATOM 649 C C . GLY A 1 87 ? -6.652 4.468 -4.715 1.00 97.44 87 GLY A C 1
ATOM 650 O O . GLY A 1 87 ? -5.944 4.920 -5.610 1.00 97.44 87 GLY A O 1
ATOM 651 N N . GLY A 1 88 ? -6.925 3.165 -4.595 1.00 96.38 88 GLY A N 1
ATOM 652 C CA . GLY A 1 88 ? -6.433 2.126 -5.505 1.00 96.38 88 GLY A CA 1
ATOM 653 C C . GLY A 1 88 ? -4.997 1.648 -5.251 1.00 96.38 88 GLY A C 1
ATOM 654 O O . GLY A 1 88 ? -4.574 0.698 -5.904 1.00 96.38 88 GLY A O 1
ATOM 655 N N . ALA A 1 89 ? -4.261 2.233 -4.298 1.00 96.94 89 ALA A N 1
ATOM 656 C CA . ALA A 1 89 ? -2.901 1.790 -3.969 1.00 96.94 89 ALA A CA 1
ATOM 657 C C . ALA A 1 89 ? -2.868 0.415 -3.271 1.00 96.94 89 ALA A C 1
ATOM 659 O O . ALA A 1 89 ? -1.877 -0.310 -3.363 1.00 96.94 89 ALA A O 1
ATOM 660 N N . ALA A 1 90 ? -3.966 0.035 -2.620 1.00 97.25 90 ALA A N 1
ATOM 661 C CA . ALA A 1 90 ? -4.204 -1.266 -2.007 1.00 97.25 90 ALA A CA 1
ATOM 662 C C . ALA A 1 90 ? -5.721 -1.541 -1.956 1.00 97.25 90 ALA A C 1
ATOM 664 O O . ALA A 1 90 ? -6.513 -0.599 -2.063 1.00 97.25 90 ALA A O 1
ATOM 665 N N . PRO A 1 91 ? -6.169 -2.798 -1.769 1.00 96.69 91 PRO A N 1
ATOM 666 C CA . PRO A 1 91 ? -7.576 -3.089 -1.521 1.00 96.69 91 PRO A CA 1
ATOM 667 C C . PRO A 1 91 ? -8.049 -2.423 -0.228 1.00 96.69 91 PRO A C 1
ATOM 669 O O . PRO A 1 91 ? -7.332 -2.463 0.777 1.00 96.69 91 PRO A O 1
ATOM 672 N N . ASN A 1 92 ? -9.263 -1.867 -0.243 1.00 96.31 92 ASN A N 1
ATOM 673 C CA . ASN A 1 92 ? -9.866 -1.252 0.938 1.00 96.31 92 ASN A CA 1
ATOM 674 C C . ASN A 1 92 ? -9.901 -2.225 2.118 1.00 96.31 92 ASN A C 1
ATOM 676 O O . ASN A 1 92 ? -10.084 -3.436 1.952 1.00 96.31 92 ASN A O 1
ATOM 680 N N . GLN A 1 93 ? -9.731 -1.676 3.316 1.00 95.50 93 GLN A N 1
ATOM 681 C CA . GLN A 1 93 ? -9.679 -2.452 4.551 1.00 95.50 93 GLN A CA 1
ATOM 682 C C . GLN A 1 93 ? -10.734 -1.996 5.548 1.00 95.50 93 GLN A C 1
ATOM 684 O O . GLN A 1 93 ? -11.108 -0.829 5.598 1.00 95.50 93 GLN A O 1
ATOM 689 N N . SER A 1 94 ? -11.169 -2.940 6.373 1.00 94.88 94 SER A N 1
ATOM 690 C CA . SER A 1 94 ? -12.046 -2.720 7.515 1.00 94.88 94 SER A CA 1
ATOM 691 C C . SER A 1 94 ? -11.333 -3.184 8.781 1.00 94.88 94 SER A C 1
ATOM 693 O O . SER A 1 94 ? -10.377 -3.955 8.713 1.00 94.88 94 SER A O 1
ATOM 695 N N . TYR A 1 95 ? -11.806 -2.734 9.935 1.00 93.81 95 TYR A N 1
ATOM 696 C CA . TYR A 1 95 ? -11.396 -3.196 11.264 1.00 93.81 95 TYR A CA 1
ATOM 697 C C . TYR A 1 95 ? -12.608 -3.396 12.191 1.00 93.81 95 TYR A C 1
ATOM 699 O O . TYR A 1 95 ? -12.451 -3.573 13.399 1.00 93.81 95 TYR A O 1
ATOM 707 N N . ALA A 1 96 ? -13.819 -3.368 11.629 1.00 93.06 96 ALA A N 1
ATOM 708 C CA . ALA A 1 96 ? -15.073 -3.611 12.326 1.00 93.06 9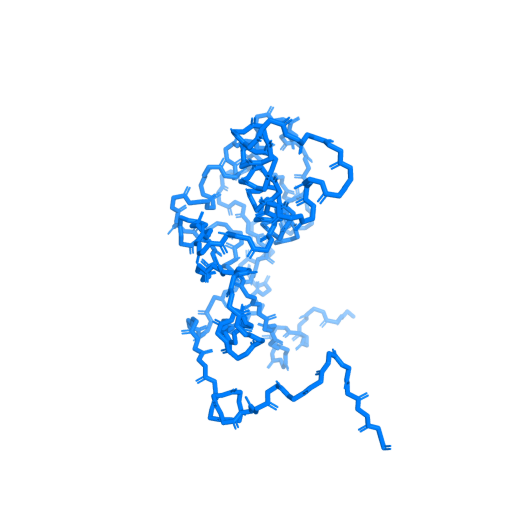6 ALA A CA 1
ATOM 709 C C . ALA A 1 96 ? -15.642 -4.994 11.962 1.00 93.06 96 ALA A C 1
ATOM 711 O O . ALA A 1 96 ? -15.391 -5.526 10.883 1.00 93.06 96 ALA A O 1
ATOM 712 N N . GLY A 1 97 ? -16.436 -5.577 12.864 1.00 91.38 97 GLY A N 1
ATOM 713 C CA . GLY A 1 97 ? -17.073 -6.882 12.654 1.00 91.38 97 GLY A CA 1
ATOM 714 C C . GLY A 1 97 ? -16.262 -8.061 13.199 1.00 91.38 97 GLY A C 1
ATOM 715 O O . GLY A 1 97 ? -15.584 -7.954 14.223 1.00 91.38 97 GLY A O 1
ATOM 716 N N . THR A 1 98 ? -16.387 -9.220 12.555 1.00 91.38 98 THR A N 1
ATOM 717 C CA . THR A 1 98 ? -15.682 -10.457 12.921 1.00 91.38 98 THR A CA 1
ATOM 718 C C . THR A 1 98 ? -14.368 -10.598 12.145 1.00 91.38 98 THR A C 1
ATOM 720 O O . THR A 1 98 ? -14.226 -10.000 11.079 1.00 91.38 98 THR A O 1
ATOM 723 N N . PRO A 1 99 ? -13.408 -11.427 12.604 1.00 91.19 99 PRO A N 1
ATOM 724 C CA . PRO A 1 99 ? -12.172 -11.683 11.859 1.00 91.19 99 PRO A CA 1
ATOM 725 C C . PRO A 1 99 ? -12.388 -12.067 10.392 1.00 91.19 99 PRO A C 1
ATOM 727 O O . PRO A 1 99 ? -11.637 -11.638 9.521 1.00 91.19 99 PRO A O 1
ATOM 730 N N . ASN A 1 100 ? -13.441 -12.828 10.089 1.00 92.25 100 ASN A N 1
ATOM 731 C CA . ASN A 1 100 ? -13.742 -13.200 8.711 1.00 92.25 100 ASN A CA 1
ATOM 732 C C . ASN A 1 100 ? -14.226 -12.026 7.847 1.00 92.25 100 ASN A C 1
ATOM 734 O O . ASN A 1 100 ? -14.062 -12.108 6.628 1.00 92.25 100 ASN A O 1
ATOM 738 N N . ASP A 1 101 ? -14.771 -10.971 8.459 1.00 90.50 101 ASP A N 1
ATOM 739 C CA . ASP A 1 101 ? -15.265 -9.773 7.775 1.00 90.50 101 ASP A CA 1
ATOM 740 C C . ASP A 1 101 ? -14.126 -8.804 7.439 1.00 90.50 101 ASP A C 1
ATOM 742 O O . ASP A 1 101 ? -14.083 -8.263 6.336 1.00 90.50 101 ASP A O 1
ATOM 746 N N . TYR A 1 102 ? -13.192 -8.595 8.375 1.00 91.81 102 TYR A N 1
ATOM 747 C CA . TYR A 1 102 ? -12.178 -7.545 8.248 1.00 91.81 102 TYR A CA 1
ATOM 748 C C . TYR A 1 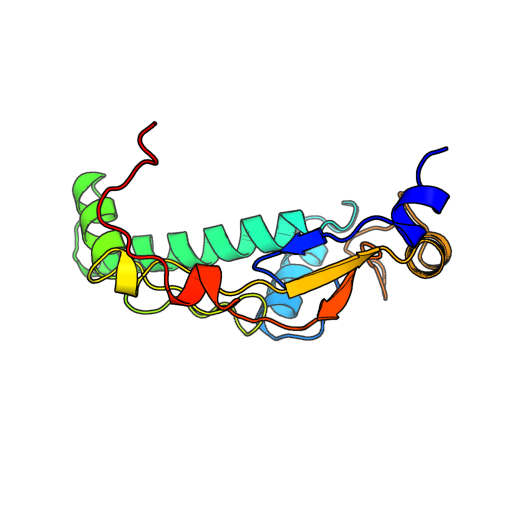102 ? -10.794 -8.028 7.800 1.00 91.81 102 TYR A C 1
ATOM 750 O O . TYR A 1 102 ? -9.962 -7.209 7.406 1.00 91.81 102 TYR A O 1
ATOM 758 N N . VAL A 1 103 ? -10.497 -9.334 7.847 1.00 91.38 103 VAL A N 1
ATOM 759 C CA . VAL A 1 103 ? -9.207 -9.826 7.344 1.00 91.38 103 VAL A CA 1
ATOM 760 C C . VAL A 1 103 ? -9.134 -9.632 5.831 1.00 91.38 103 VAL A C 1
ATOM 762 O O . VAL A 1 103 ? -9.875 -10.237 5.053 1.00 91.38 103 VAL A O 1
ATOM 765 N N . GLN A 1 104 ? -8.169 -8.815 5.421 1.00 92.62 104 GLN A N 1
ATOM 766 C CA . GLN A 1 104 ? -7.785 -8.637 4.034 1.00 92.62 104 GLN A CA 1
ATOM 767 C C . GLN A 1 104 ? -7.166 -9.948 3.507 1.00 92.62 104 GLN A C 1
ATOM 769 O O . GLN A 1 104 ? -6.236 -10.490 4.106 1.00 92.62 104 GLN A O 1
ATOM 774 N N . ARG A 1 105 ? -7.682 -10.457 2.377 1.00 94.38 105 ARG A N 1
ATOM 775 C CA . ARG A 1 105 ? -7.212 -11.703 1.728 1.00 94.38 105 ARG A CA 1
ATOM 776 C C . ARG A 1 105 ? -6.713 -11.532 0.287 1.00 94.38 105 ARG A C 1
ATOM 778 O O . ARG A 1 105 ? -6.383 -12.523 -0.362 1.00 94.38 105 ARG A O 1
ATOM 785 N N . SER A 1 106 ? -6.745 -10.314 -0.245 1.00 96.00 106 SER A N 1
ATOM 786 C CA . SER A 1 106 ? -6.465 -10.034 -1.652 1.00 96.00 106 SER A CA 1
ATOM 787 C C . SER A 1 106 ? -5.008 -9.619 -1.853 1.00 96.00 106 SER A C 1
ATOM 789 O O . SER A 1 106 ? -4.511 -8.715 -1.187 1.00 96.00 106 SER A O 1
ATOM 791 N N . LEU A 1 107 ? -4.305 -10.263 -2.776 1.00 95.94 107 LEU A N 1
ATOM 792 C CA . LEU A 1 107 ? -2.895 -9.977 -3.049 1.00 95.94 107 LEU A CA 1
ATOM 793 C C . LEU A 1 107 ? -2.678 -9.832 -4.551 1.00 95.94 107 LEU A C 1
ATOM 795 O O . LEU A 1 107 ? -3.325 -10.518 -5.339 1.00 95.94 107 LEU A O 1
ATOM 799 N N . ALA A 1 108 ? -1.748 -8.967 -4.935 1.00 96.44 108 ALA A N 1
ATOM 800 C CA . ALA A 1 108 ? -1.185 -8.917 -6.276 1.00 96.44 108 ALA A CA 1
ATOM 801 C C . ALA A 1 108 ? 0.065 -9.807 -6.346 1.00 96.44 108 ALA A C 1
ATOM 803 O O . ALA A 1 108 ? 0.727 -10.048 -5.329 1.00 96.44 108 ALA A O 1
ATOM 804 N N . ILE A 1 109 ? 0.398 -10.287 -7.546 1.00 97.19 109 ILE A N 1
ATOM 805 C CA . ILE A 1 109 ? 1.682 -10.937 -7.835 1.00 97.19 109 ILE A CA 1
ATOM 806 C C . ILE A 1 109 ? 2.503 -10.005 -8.712 1.00 97.19 109 ILE A C 1
ATOM 808 O O . ILE A 1 109 ? 2.060 -9.620 -9.794 1.00 97.19 109 ILE A O 1
ATOM 812 N N . MET A 1 110 ? 3.710 -9.700 -8.255 1.00 96.06 110 MET A N 1
ATOM 813 C CA . MET A 1 110 ? 4.691 -8.880 -8.946 1.00 96.06 110 MET A CA 1
ATOM 814 C C . MET A 1 110 ? 5.832 -9.754 -9.467 1.00 96.06 110 MET A C 1
ATOM 816 O O . MET A 1 110 ? 6.256 -10.709 -8.806 1.00 96.06 110 MET A O 1
ATOM 820 N N . ASP A 1 111 ? 6.335 -9.390 -10.635 1.00 95.81 111 ASP A N 1
ATOM 821 C CA . ASP A 1 111 ? 7.505 -9.950 -11.294 1.00 95.81 111 ASP A CA 1
ATOM 822 C C . ASP A 1 111 ? 8.608 -8.876 -11.323 1.00 95.81 111 ASP A C 1
ATOM 824 O O . ASP A 1 111 ? 8.362 -7.775 -1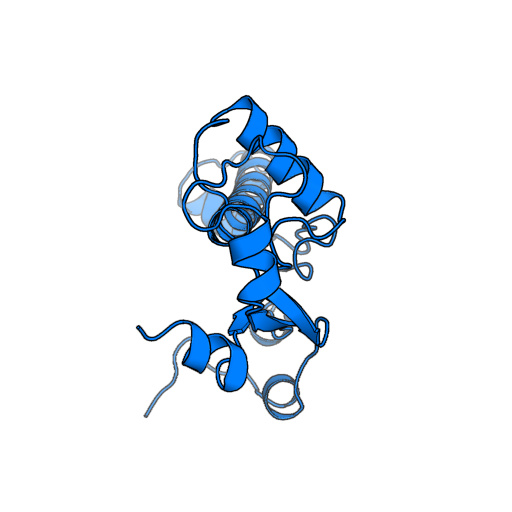1.831 1.00 95.81 111 ASP A O 1
ATOM 828 N N . PRO A 1 112 ? 9.787 -9.108 -10.719 1.00 95.12 112 PRO A N 1
ATOM 829 C CA . PRO A 1 112 ? 10.888 -8.163 -10.808 1.00 95.12 112 PRO A CA 1
ATOM 830 C C . PRO A 1 112 ? 11.475 -8.128 -12.222 1.00 95.12 112 PRO A C 1
ATOM 832 O O . PRO A 1 112 ? 12.017 -9.122 -12.686 1.00 95.12 112 PRO A O 1
ATOM 835 N N . ASP A 1 113 ? 11.478 -6.955 -12.848 1.00 95.50 113 ASP A N 1
ATOM 836 C CA . ASP A 1 113 ? 12.122 -6.706 -14.137 1.00 95.50 113 ASP A CA 1
ATOM 837 C C . ASP A 1 113 ? 13.471 -5.999 -13.930 1.00 95.50 113 ASP A C 1
ATOM 839 O O . ASP A 1 113 ? 13.564 -4.801 -13.618 1.00 95.50 113 ASP A O 1
ATOM 843 N N . LEU A 1 114 ? 14.555 -6.758 -14.105 1.00 95.88 114 LEU A N 1
ATOM 844 C CA . LEU A 1 114 ? 15.914 -6.250 -13.943 1.00 95.88 114 LEU A CA 1
ATOM 845 C C . LEU A 1 114 ? 16.288 -5.230 -15.025 1.00 95.88 114 LEU A C 1
ATOM 847 O O . LEU A 1 114 ? 17.051 -4.296 -14.751 1.00 95.88 114 LEU A O 1
ATOM 851 N N . ALA A 1 115 ? 15.798 -5.403 -16.253 1.00 96.56 115 ALA A N 1
ATOM 852 C CA . ALA A 1 115 ? 16.115 -4.508 -17.360 1.00 96.56 115 ALA A CA 1
ATOM 853 C C . ALA A 1 115 ? 15.456 -3.142 -17.148 1.00 96.56 115 ALA A C 1
ATOM 855 O O . ALA A 1 115 ? 16.132 -2.119 -17.265 1.00 96.56 115 ALA A O 1
ATOM 856 N N . LEU A 1 116 ? 14.186 -3.129 -16.743 1.00 95.88 116 LEU A N 1
ATOM 857 C CA . LEU A 1 116 ? 13.449 -1.927 -16.362 1.00 95.88 116 LEU A CA 1
ATOM 858 C C . LEU A 1 116 ? 14.144 -1.199 -15.206 1.00 95.88 116 LEU A C 1
ATOM 860 O O . LEU A 1 116 ? 14.445 -0.009 -15.307 1.00 95.88 116 LEU A O 1
ATOM 864 N N . TYR A 1 117 ? 14.470 -1.928 -14.135 1.00 95.50 117 TYR A N 1
ATOM 865 C CA . TYR A 1 117 ? 15.118 -1.353 -12.958 1.00 95.50 117 TYR A CA 1
ATOM 866 C C . TYR A 1 117 ? 16.486 -0.736 -13.279 1.00 95.50 117 TYR A C 1
ATOM 868 O O . TYR A 1 117 ? 16.813 0.361 -12.823 1.00 95.50 117 TYR A O 1
ATOM 876 N N . THR A 1 118 ? 17.308 -1.431 -14.070 1.00 95.88 118 THR A N 1
ATOM 877 C CA . THR A 1 118 ? 18.651 -0.946 -14.427 1.00 95.88 118 THR A CA 1
ATOM 878 C C . THR A 1 118 ? 18.608 0.207 -15.423 1.00 95.88 118 THR A C 1
ATOM 880 O O . THR A 1 118 ? 19.370 1.159 -15.254 1.00 95.88 118 THR A O 1
ATOM 883 N N . ALA A 1 119 ? 17.703 0.172 -16.405 1.00 96.69 119 ALA A N 1
ATOM 884 C CA . ALA A 1 119 ? 17.511 1.259 -17.362 1.00 96.69 119 ALA A CA 1
ATOM 885 C C . ALA A 1 119 ? 17.089 2.570 -16.682 1.00 96.69 119 ALA A C 1
ATOM 887 O O . ALA A 1 119 ? 17.522 3.640 -17.104 1.00 96.69 119 ALA A O 1
ATOM 888 N N . ALA A 1 120 ? 16.314 2.487 -15.597 1.00 95.81 120 ALA A N 1
ATOM 889 C CA . ALA A 1 120 ? 15.903 3.643 -14.808 1.00 95.81 120 ALA A CA 1
ATOM 890 C C . ALA A 1 120 ? 17.006 4.198 -13.882 1.00 95.81 120 ALA A C 1
ATOM 892 O O . ALA A 1 120 ? 16.785 5.206 -13.225 1.00 95.81 120 ALA A O 1
ATOM 893 N N . GLY A 1 121 ? 18.195 3.583 -13.811 1.00 95.62 121 GLY A N 1
ATOM 894 C CA . GLY A 1 121 ? 19.303 4.032 -12.949 1.00 95.62 121 GLY A CA 1
ATOM 895 C C . GLY A 1 121 ? 19.535 3.164 -11.708 1.00 95.62 121 GLY A C 1
ATOM 896 O O . GLY A 1 121 ? 20.417 3.450 -10.896 1.00 95.62 121 GLY A O 1
ATOM 897 N N . GLY A 1 122 ? 18.787 2.068 -11.553 1.00 94.44 122 GLY A N 1
ATOM 898 C CA . GLY A 1 122 ? 19.031 1.069 -10.520 1.00 94.44 122 GLY A CA 1
ATOM 899 C C . GLY A 1 122 ? 18.964 1.646 -9.106 1.00 94.44 122 GLY A C 1
ATOM 900 O O . GLY A 1 122 ? 17.945 2.199 -8.694 1.00 94.44 122 GLY A O 1
ATOM 901 N N . ALA A 1 123 ? 20.026 1.450 -8.321 1.00 93.00 123 ALA A N 1
ATOM 902 C CA . ALA A 1 123 ? 20.068 1.859 -6.915 1.00 93.00 123 ALA A CA 1
ATOM 903 C C . ALA A 1 123 ? 20.236 3.371 -6.716 1.00 93.00 123 ALA A C 1
ATOM 905 O O . ALA A 1 123 ? 19.965 3.849 -5.618 1.00 93.00 123 ALA A O 1
ATOM 906 N N . GLU A 1 124 ? 20.636 4.092 -7.764 1.00 96.06 124 GLU A N 1
ATOM 907 C CA . GLU A 1 124 ? 20.878 5.538 -7.736 1.00 96.06 124 GLU A CA 1
ATOM 908 C C . GLU A 1 124 ? 19.611 6.357 -8.022 1.00 96.06 124 GLU A C 1
ATOM 910 O O . GLU A 1 124 ? 19.633 7.581 -7.933 1.00 96.06 124 GLU A O 1
ATOM 915 N N . GLN A 1 125 ? 18.501 5.688 -8.353 1.00 96.81 125 GLN A N 1
ATOM 916 C CA . GLN A 1 125 ? 17.202 6.330 -8.528 1.00 96.81 125 GLN A CA 1
ATOM 917 C C . GLN A 1 125 ? 16.773 7.076 -7.269 1.00 96.81 125 GLN A C 1
ATOM 919 O O . GLN A 1 125 ? 16.902 6.554 -6.157 1.00 96.81 125 GLN A O 1
ATOM 924 N N . THR A 1 126 ? 16.159 8.240 -7.456 1.00 97.00 126 THR A N 1
ATOM 925 C CA . THR A 1 126 ? 15.547 9.020 -6.380 1.00 97.00 126 THR A CA 1
ATOM 926 C C . THR A 1 126 ? 14.029 9.094 -6.541 1.00 97.00 126 THR A C 1
ATOM 928 O O . THR A 1 126 ? 13.499 8.896 -7.630 1.00 97.00 126 THR A O 1
ATOM 931 N N . VAL A 1 127 ? 13.304 9.388 -5.461 1.00 95.56 127 VAL A N 1
ATOM 932 C CA . VAL A 1 127 ? 11.838 9.549 -5.485 1.00 95.56 127 VAL A CA 1
ATOM 933 C C . VAL A 1 127 ? 11.382 10.708 -6.374 1.00 95.56 127 VAL A C 1
ATOM 935 O O . VAL A 1 127 ? 10.264 10.682 -6.872 1.00 95.56 127 VAL A O 1
ATOM 938 N N . SER A 1 128 ? 12.229 11.723 -6.566 1.00 94.31 128 SER A N 1
ATOM 939 C CA . SER A 1 128 ? 11.947 12.882 -7.424 1.00 94.31 128 SER A CA 1
ATOM 940 C C . SER A 1 128 ? 12.274 12.644 -8.901 1.00 94.31 128 SER A C 1
ATOM 942 O O . SER A 1 128 ? 11.971 13.496 -9.736 1.00 94.31 128 SER A O 1
ATOM 944 N N . GLN A 1 129 ? 12.893 11.510 -9.237 1.00 95.19 129 GLN A N 1
ATOM 945 C CA . GLN A 1 129 ? 13.229 11.173 -10.611 1.00 95.19 129 GLN A CA 1
ATOM 946 C C . GLN A 1 129 ? 11.964 10.812 -11.401 1.00 95.19 129 GLN A C 1
ATOM 948 O O . GLN A 1 129 ? 11.176 9.956 -10.998 1.00 95.19 129 GLN A O 1
ATOM 953 N N . GLU A 1 130 ? 11.803 11.422 -12.574 1.00 93.19 130 GLU A N 1
ATOM 954 C CA . GLU A 1 130 ? 10.759 11.032 -13.521 1.00 93.19 130 GLU A CA 1
ATOM 955 C C . GLU A 1 130 ? 10.944 9.568 -13.951 1.00 93.19 130 GLU A C 1
ATOM 957 O O . GLU A 1 130 ? 12.050 9.132 -14.278 1.00 93.19 130 GLU A O 1
ATOM 962 N N . GLY A 1 131 ? 9.858 8.793 -13.927 1.00 92.25 131 GLY A N 1
ATOM 963 C CA . GLY A 1 131 ? 9.898 7.372 -14.274 1.00 92.25 131 GLY A CA 1
ATOM 964 C C . GLY A 1 131 ? 10.660 6.497 -13.272 1.00 92.25 131 GLY A C 1
ATOM 965 O O . GLY A 1 131 ? 11.052 5.387 -13.630 1.00 92.25 131 GLY A O 1
ATOM 966 N N . ALA A 1 132 ? 10.889 6.975 -12.040 1.00 95.12 132 ALA A N 1
ATOM 967 C CA . ALA A 1 132 ? 11.429 6.141 -10.972 1.00 95.12 132 ALA A CA 1
ATOM 968 C C . ALA A 1 132 ? 10.588 4.868 -10.803 1.00 95.12 132 ALA A C 1
ATOM 970 O O . ALA A 1 132 ? 9.359 4.906 -10.816 1.00 95.12 132 ALA A O 1
ATOM 971 N N . THR A 1 133 ? 11.261 3.739 -10.618 1.00 95.12 133 THR A N 1
ATOM 972 C CA . THR A 1 133 ? 10.636 2.425 -10.482 1.00 95.12 133 THR A CA 1
ATOM 973 C C . THR A 1 133 ? 11.450 1.533 -9.556 1.00 95.12 133 THR A C 1
ATOM 975 O O . THR A 1 133 ? 12.684 1.583 -9.500 1.00 95.12 133 THR A O 1
ATOM 978 N N . THR A 1 134 ? 10.754 0.660 -8.839 1.00 94.38 134 THR A N 1
ATOM 979 C CA . THR A 1 134 ? 11.364 -0.427 -8.069 1.00 94.38 134 THR A CA 1
ATOM 980 C C . THR A 1 134 ? 11.667 -1.656 -8.925 1.00 94.38 134 THR A C 1
ATOM 982 O O . THR A 1 134 ? 12.327 -2.573 -8.443 1.00 94.38 134 THR A O 1
ATOM 985 N N . GLY A 1 135 ? 11.238 -1.665 -10.193 1.00 94.62 135 GLY A N 1
ATOM 986 C CA . GLY A 1 135 ? 11.304 -2.834 -11.070 1.00 94.62 135 GLY A CA 1
ATOM 987 C C . GLY A 1 135 ? 10.220 -3.873 -10.782 1.00 94.62 135 GLY A C 1
ATOM 988 O O . GLY A 1 135 ? 10.207 -4.906 -11.432 1.00 94.62 135 GLY A O 1
ATOM 989 N N . SER A 1 136 ? 9.316 -3.628 -9.830 1.00 93.94 136 SER A N 1
ATOM 990 C CA . SER A 1 136 ? 8.197 -4.519 -9.513 1.00 93.94 136 SER A CA 1
ATOM 991 C C . SER A 1 136 ? 7.078 -4.346 -10.547 1.00 93.94 136 SER A C 1
ATOM 993 O O . SER A 1 136 ? 6.309 -3.388 -10.471 1.00 93.94 136 SER A O 1
ATOM 995 N N . VAL A 1 137 ? 6.964 -5.261 -11.512 1.00 94.31 137 VAL A N 1
ATOM 996 C CA . VAL A 1 137 ? 5.915 -5.228 -12.544 1.00 94.31 137 VAL A CA 1
ATOM 997 C C . VAL A 1 137 ? 4.749 -6.115 -12.126 1.00 94.31 137 VAL A C 1
ATOM 999 O O . VAL A 1 137 ? 4.943 -7.260 -11.733 1.00 94.31 137 VAL A O 1
ATOM 1002 N N . MET A 1 138 ? 3.517 -5.618 -12.218 1.00 95.12 138 MET A N 1
ATOM 1003 C CA . MET A 1 138 ? 2.344 -6.407 -11.848 1.00 95.12 138 MET A CA 1
ATOM 1004 C C . MET A 1 138 ? 2.064 -7.505 -12.880 1.00 95.12 138 MET A C 1
ATOM 1006 O O . MET A 1 138 ? 1.665 -7.231 -14.009 1.00 95.12 138 MET A O 1
ATOM 1010 N N . LEU A 1 139 ? 2.249 -8.760 -12.472 1.00 96.00 139 LEU A N 1
ATOM 1011 C CA . LEU A 1 139 ? 1.949 -9.946 -13.276 1.00 96.00 139 LEU A CA 1
ATOM 1012 C C . LEU A 1 139 ? 0.487 -10.372 -13.122 1.00 96.00 139 LEU A C 1
ATOM 1014 O O . LEU A 1 139 ? -0.143 -10.846 -14.069 1.00 96.00 139 LEU A O 1
ATOM 1018 N N . LYS A 1 140 ? -0.049 -10.228 -11.908 1.00 96.12 140 LYS A N 1
ATOM 1019 C CA . LYS A 1 140 ? -1.443 -10.518 -11.592 1.00 96.12 140 LYS A CA 1
ATOM 1020 C C . LYS A 1 140 ? -1.971 -9.467 -10.632 1.00 96.12 140 LYS A C 1
ATOM 1022 O O . LYS A 1 140 ? -1.393 -9.273 -9.565 1.00 96.12 140 LYS A O 1
ATOM 1027 N N . ASP A 1 141 ? -3.073 -8.843 -11.023 1.00 95.62 141 ASP A N 1
ATOM 1028 C CA . ASP A 1 141 ? -3.805 -7.900 -10.182 1.00 95.62 141 ASP A CA 1
ATOM 1029 C C . ASP A 1 141 ? -4.404 -8.598 -8.949 1.00 95.62 141 ASP A C 1
ATOM 1031 O O . ASP A 1 141 ? -4.434 -9.832 -8.860 1.00 95.62 141 ASP A O 1
ATOM 1035 N N . PHE A 1 142 ? -4.870 -7.799 -7.996 1.00 97.19 142 PHE A N 1
ATOM 1036 C CA . PHE A 1 142 ? -5.462 -8.213 -6.738 1.00 97.19 142 PHE A CA 1
ATOM 1037 C C . PHE A 1 142 ? -6.484 -9.338 -6.913 1.00 97.19 142 PHE A C 1
ATOM 1039 O O . PHE A 1 142 ? -7.515 -9.199 -7.574 1.00 97.19 142 PHE A O 1
ATOM 1046 N N . PHE A 1 143 ? -6.203 -10.477 -6.283 1.00 96.94 143 PHE A N 1
ATOM 1047 C CA . PHE A 1 143 ? -7.083 -11.636 -6.287 1.00 96.94 143 PHE A CA 1
ATOM 1048 C C . PHE A 1 143 ? -7.104 -12.321 -4.923 1.00 96.94 143 PHE A C 1
ATOM 1050 O O . PHE A 1 143 ? -6.141 -12.269 -4.158 1.00 96.94 143 PHE A O 1
ATOM 1057 N N . ILE A 1 144 ? -8.189 -13.049 -4.670 1.00 96.88 144 ILE A N 1
ATOM 1058 C CA . ILE A 1 144 ? -8.312 -13.968 -3.540 1.00 96.88 144 ILE A CA 1
ATOM 1059 C C . ILE A 1 144 ? -8.200 -15.388 -4.097 1.00 96.88 144 ILE A C 1
ATOM 1061 O O . ILE A 1 144 ? -8.935 -15.761 -5.010 1.00 96.88 144 ILE A O 1
ATOM 1065 N N . GLY A 1 145 ? -7.249 -16.172 -3.592 1.00 95.44 145 GLY A N 1
ATOM 1066 C CA . GLY A 1 145 ? -7.134 -17.588 -3.950 1.00 95.44 145 GLY A CA 1
ATOM 1067 C C . GLY A 1 145 ? -8.159 -18.449 -3.210 1.00 95.44 145 GLY A C 1
ATOM 1068 O O . GLY A 1 145 ? -8.543 -18.118 -2.089 1.00 95.44 145 GLY A O 1
ATOM 1069 N N . ASP A 1 146 ? -8.537 -19.592 -3.787 1.00 96.62 146 ASP A N 1
ATOM 1070 C CA . ASP A 1 146 ? -9.559 -20.494 -3.227 1.00 96.62 146 ASP A CA 1
ATOM 1071 C C . ASP A 1 146 ? -9.281 -20.887 -1.768 1.00 96.62 146 ASP A C 1
ATOM 1073 O O . ASP A 1 146 ? -10.182 -20.881 -0.933 1.00 96.62 146 ASP A O 1
ATOM 1077 N N . ALA A 1 147 ? -8.016 -21.167 -1.436 1.00 94.75 147 ALA A N 1
ATOM 1078 C CA . ALA A 1 147 ? -7.614 -21.505 -0.072 1.00 94.75 147 ALA A CA 1
ATOM 1079 C C . ALA A 1 147 ? -7.828 -20.342 0.911 1.00 94.75 147 ALA A C 1
ATOM 1081 O O . ALA A 1 147 ? -8.291 -20.565 2.024 1.00 94.75 147 ALA A O 1
ATOM 1082 N N . ALA A 1 148 ? -7.523 -19.105 0.502 1.00 94.12 148 ALA A N 1
ATOM 1083 C CA . ALA A 1 148 ? -7.731 -17.924 1.337 1.00 94.12 148 ALA A CA 1
ATOM 1084 C C . ALA A 1 148 ? -9.226 -17.606 1.490 1.00 94.12 148 ALA A C 1
ATOM 1086 O O . ALA A 1 148 ? -9.667 -17.258 2.584 1.00 94.12 148 ALA A O 1
ATOM 1087 N N . ALA A 1 149 ? -10.007 -17.768 0.417 1.00 94.62 149 ALA A N 1
ATOM 1088 C CA . ALA A 1 149 ? -11.456 -17.580 0.431 1.00 94.62 149 ALA A CA 1
ATOM 1089 C C . ALA A 1 149 ? -12.168 -18.583 1.352 1.00 94.62 149 ALA A C 1
ATOM 1091 O O . ALA A 1 149 ? -13.121 -18.219 2.033 1.00 94.62 149 ALA A O 1
ATOM 1092 N N . ALA A 1 150 ? -11.705 -19.836 1.382 1.00 94.69 150 ALA A N 1
ATOM 1093 C CA . ALA A 1 150 ? -12.297 -20.897 2.193 1.00 94.69 150 ALA A CA 1
ATOM 1094 C C . ALA A 1 150 ? -11.809 -20.920 3.655 1.00 94.69 150 ALA A C 1
ATOM 1096 O O . ALA A 1 150 ? -12.336 -21.699 4.448 1.00 94.69 150 ALA A O 1
ATOM 1097 N N . TYR A 1 151 ? -10.797 -20.121 4.015 1.00 93.06 151 TYR A N 1
ATOM 1098 C CA . TYR A 1 151 ? -10.223 -20.139 5.359 1.00 93.06 151 TYR A CA 1
ATOM 1099 C C . TYR A 1 151 ? -11.112 -19.409 6.374 1.00 93.06 151 TYR A C 1
ATOM 1101 O O . TYR A 1 151 ? -11.419 -18.223 6.208 1.00 93.06 151 TYR A O 1
ATOM 1109 N N . ASP A 1 152 ? -11.457 -20.122 7.447 1.00 93.06 152 ASP A N 1
ATOM 1110 C CA . ASP A 1 152 ? -12.266 -19.634 8.563 1.00 93.06 152 ASP A CA 1
ATOM 1111 C C . ASP A 1 152 ? -11.379 -19.230 9.751 1.00 93.06 152 ASP A C 1
ATOM 1113 O O . ASP A 1 152 ? -10.690 -20.059 10.354 1.00 93.06 152 ASP A O 1
ATOM 1117 N N . PHE A 1 153 ? -11.387 -17.940 10.090 1.00 90.75 153 PHE A N 1
ATOM 1118 C CA . PHE A 1 153 ? -10.639 -17.405 11.226 1.00 90.75 153 PHE A CA 1
ATOM 1119 C C . PHE A 1 153 ? -11.390 -17.635 12.541 1.00 90.75 153 PHE A C 1
ATOM 1121 O O . PHE A 1 153 ? -12.202 -16.816 12.970 1.00 90.75 153 PHE A O 1
ATOM 1128 N N . THR A 1 154 ? -11.066 -18.736 13.220 1.00 90.56 154 THR A N 1
ATOM 1129 C CA . THR A 1 154 ? -11.671 -19.111 14.509 1.00 90.56 154 THR A CA 1
ATOM 1130 C C . THR A 1 154 ? -10.908 -18.583 15.730 1.00 90.56 154 THR A C 1
ATOM 1132 O O . THR A 1 154 ? -11.486 -18.462 16.811 1.00 90.56 154 THR A O 1
ATOM 1135 N N . ALA A 1 155 ? -9.625 -18.242 15.569 1.00 85.62 155 ALA A N 1
ATOM 1136 C CA . ALA A 1 155 ? -8.736 -17.749 16.620 1.00 85.62 155 ALA A CA 1
ATOM 1137 C C . ALA A 1 155 ? -7.684 -16.769 16.049 1.00 85.62 155 ALA A C 1
ATOM 1139 O O . ALA A 1 155 ? -7.367 -16.836 14.860 1.00 85.62 155 ALA A O 1
ATOM 1140 N N . PRO A 1 156 ? -7.123 -15.857 16.872 1.00 76.19 156 PRO A N 1
ATOM 1141 C CA . PRO A 1 156 ? -6.176 -14.832 16.413 1.00 76.19 156 PRO A CA 1
ATOM 1142 C C . PRO A 1 156 ? -4.795 -15.375 16.015 1.00 76.19 156 PRO A C 1
ATOM 1144 O O . PRO A 1 156 ? -4.069 -14.703 15.285 1.00 76.19 156 PRO A O 1
ATOM 1147 N N . CYS A 1 157 ? -4.416 -16.564 16.489 1.00 75.50 157 CYS A N 1
ATOM 1148 C CA . CYS A 1 157 ? -3.117 -17.174 16.221 1.00 75.50 157 CYS A CA 1
ATOM 1149 C C . CYS A 1 157 ? -3.293 -18.564 15.610 1.00 75.50 157 CYS A C 1
ATOM 1151 O O . CYS A 1 157 ? -4.220 -19.290 15.959 1.00 75.50 157 CYS A O 1
ATOM 1153 N N . TYR A 1 158 ? -2.360 -18.942 14.738 1.00 75.25 158 TYR A N 1
ATOM 1154 C CA . TYR A 1 158 ? -2.218 -20.325 14.297 1.00 75.25 158 TYR A CA 1
ATOM 1155 C C . TYR A 1 158 ? -1.797 -21.207 15.484 1.00 75.25 158 TYR A C 1
ATOM 1157 O O . TYR A 1 158 ? -0.831 -20.880 16.179 1.00 75.25 158 TYR A O 1
ATOM 1165 N N . GLU A 1 159 ? -2.502 -22.315 15.704 1.00 69.69 159 GLU A N 1
ATOM 1166 C CA . GLU A 1 159 ? -2.176 -23.322 16.721 1.00 69.69 159 GLU A CA 1
ATOM 1167 C C . GLU A 1 159 ? -1.646 -24.594 16.030 1.00 69.69 159 GLU A C 1
ATOM 1169 O O . GLU A 1 159 ? -2.178 -25.004 14.996 1.00 69.69 159 GLU A O 1
ATOM 1174 N N . LEU A 1 160 ? -0.559 -25.172 16.566 1.00 54.38 160 LEU A N 1
ATOM 1175 C CA . LEU A 1 160 ? 0.101 -26.397 16.076 1.00 54.38 160 LEU A CA 1
ATOM 1176 C C . LEU A 1 160 ? -0.458 -27.658 16.740 1.00 54.38 160 LEU A C 1
ATOM 1178 O O . LEU A 1 160 ? -0.660 -27.623 17.975 1.00 54.38 160 LEU A O 1
#

pLDDT: mean 94.76, std 5.34, range [54.38, 98.62]